Protein AF-A0A383A8U0-F1 (afdb_monomer_lite)

InterPro domains:
  IPR000089 Biotin/lipoyl attachment [PS50968] (1-50)
  IPR002930 Glycine cleavage system H-protein [PTHR11715] (1-50)
  IPR003016 2-oxo acid dehydrogenase, lipoyl-binding site [PS00189] (13-42)
  IPR011053 Single hybrid motif [SSF51230] (1-49)
  IPR033753 Glycine cleavage system H-protein/Simiate [PF01597] (1-50)
  IPR033753 Glycine cleavage system H-protein/Simiate [cd06848] (1-50)

Foldseek 3Di:
DADFDAKAAADQFDWAAAQDFGIWTDGPPDIDTDGDNHTDGRNDDDPVRD

Secondary structure (DSSP, 8-state):
-PPEEEEEPPPTT-EE-TTSEEEEEEETTEEEEEEPSS-EE-----GGG-

Structure (mmCIF, N/CA/C/O backbone):
data_AF-A0A383A8U0-F1
#
_entry.id   AF-A0A383A8U0-F1
#
loop_
_atom_site.group_PDB
_atom_site.id
_atom_site.type_symbol
_atom_site.label_atom_id
_atom_site.label_alt_id
_atom_site.label_comp_id
_atom_site.label_asym_id
_atom_site.label_entity_id
_atom_site.label_seq_id
_atom_site.pdbx_PDB_ins_code
_atom_site.Cartn_x
_atom_site.Cartn_y
_atom_site.Cartn_z
_atom_site.occupancy
_atom_site.B_iso_or_equiv
_atom_site.auth_seq_id
_atom_site.auth_comp_id
_atom_site.auth_asym_id
_atom_site.auth_atom_id
_atom_site.pdbx_PDB_model_num
ATOM 1 N N . MET A 1 1 ? -1.680 7.511 -20.228 1.00 55.53 1 MET A N 1
ATOM 2 C CA . MET A 1 1 ? -1.288 7.246 -18.831 1.00 55.53 1 MET A CA 1
ATOM 3 C C . MET A 1 1 ? -0.127 6.291 -18.959 1.00 55.53 1 MET A C 1
ATOM 5 O O . MET A 1 1 ? -0.332 5.241 -19.546 1.00 55.53 1 MET A O 1
ATOM 9 N N . GLY A 1 2 ? 1.085 6.787 -18.697 1.00 60.44 2 GLY A N 1
ATOM 10 C CA . GLY A 1 2 ? 2.326 6.093 -19.049 1.00 60.44 2 GLY A CA 1
ATOM 11 C C . GLY A 1 2 ? 2.412 4.709 -18.419 1.00 60.44 2 GLY A C 1
ATOM 12 O O . GLY A 1 2 ? 1.703 4.431 -17.455 1.00 60.44 2 GLY A O 1
ATOM 13 N N . ASP A 1 3 ? 3.261 3.866 -18.995 1.00 78.00 3 ASP A N 1
ATOM 14 C CA . ASP A 1 3 ? 3.472 2.500 -18.531 1.00 78.00 3 ASP A CA 1
ATOM 15 C C . ASP A 1 3 ? 3.862 2.506 -17.046 1.00 78.00 3 ASP A C 1
ATOM 17 O O . ASP A 1 3 ? 4.840 3.148 -16.643 1.00 78.00 3 ASP A O 1
ATOM 21 N N . ILE A 1 4 ? 3.032 1.847 -16.235 1.00 75.06 4 ILE A N 1
ATOM 22 C CA . ILE A 1 4 ? 3.274 1.651 -14.807 1.00 75.06 4 ILE A CA 1
ATOM 23 C C . ILE A 1 4 ? 4.349 0.577 -14.707 1.00 75.06 4 ILE A C 1
ATOM 25 O O . ILE A 1 4 ? 4.181 -0.513 -15.252 1.00 75.06 4 ILE 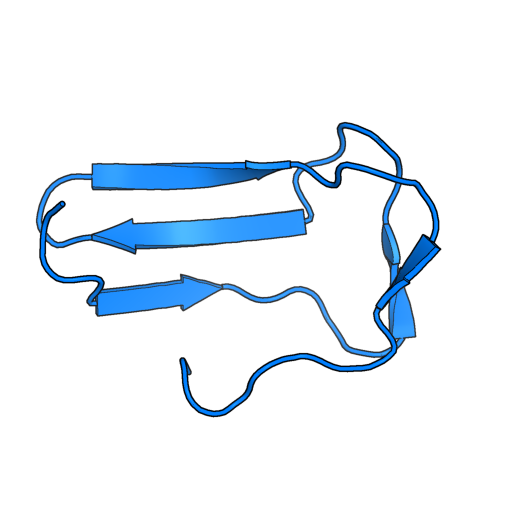A O 1
ATOM 29 N N . ILE A 1 5 ? 5.460 0.916 -14.063 1.00 79.50 5 ILE A N 1
ATOM 30 C CA . ILE A 1 5 ? 6.614 0.023 -13.917 1.00 79.50 5 ILE A CA 1
ATOM 31 C C . ILE A 1 5 ? 6.679 -0.583 -12.523 1.00 79.50 5 ILE A C 1
ATOM 33 O O . ILE A 1 5 ? 7.192 -1.689 -12.393 1.00 79.50 5 ILE A O 1
ATOM 37 N N . PHE A 1 6 ? 6.159 0.109 -11.507 1.00 79.31 6 PHE A N 1
ATOM 38 C CA . PHE A 1 6 ? 6.173 -0.391 -10.141 1.00 79.31 6 PHE A CA 1
ATOM 39 C C . PHE A 1 6 ? 5.044 0.213 -9.298 1.00 79.31 6 PHE A C 1
ATOM 41 O O . PHE A 1 6 ? 4.661 1.373 -9.490 1.00 79.31 6 PHE A O 1
ATOM 48 N N . ILE A 1 7 ? 4.511 -0.575 -8.364 1.00 83.38 7 ILE A N 1
ATOM 49 C CA . ILE A 1 7 ? 3.549 -0.123 -7.357 1.00 83.38 7 ILE A CA 1
ATOM 50 C C . ILE A 1 7 ? 4.004 -0.627 -5.988 1.00 83.38 7 ILE A C 1
ATOM 52 O O . ILE A 1 7 ? 4.119 -1.827 -5.764 1.00 83.38 7 ILE A O 1
ATOM 56 N N . GLU A 1 8 ? 4.210 0.299 -5.057 1.00 83.88 8 GLU A N 1
ATOM 57 C CA . GLU A 1 8 ? 4.465 -0.005 -3.654 1.00 83.88 8 GLU A CA 1
ATOM 58 C C . GLU A 1 8 ? 3.129 -0.120 -2.912 1.00 83.88 8 GLU A C 1
ATOM 60 O O . GLU A 1 8 ? 2.386 0.859 -2.773 1.00 83.88 8 GLU A O 1
ATOM 65 N N . PHE A 1 9 ? 2.810 -1.332 -2.461 1.00 81.06 9 PHE A N 1
ATOM 66 C CA . PHE A 1 9 ? 1.601 -1.619 -1.696 1.00 81.06 9 PHE A CA 1
ATOM 67 C C . PHE A 1 9 ? 1.865 -1.580 -0.180 1.00 81.06 9 PHE A C 1
ATOM 69 O O . PHE A 1 9 ? 2.955 -1.940 0.267 1.00 81.06 9 PHE A O 1
ATOM 76 N N . PRO A 1 10 ? 0.862 -1.202 0.634 1.00 81.31 10 PRO A N 1
ATOM 77 C CA . PRO A 1 10 ? 0.938 -1.311 2.087 1.00 81.31 10 PRO A CA 1
ATOM 78 C C . PRO A 1 10 ? 0.925 -2.779 2.515 1.00 81.31 10 PRO A C 1
ATOM 80 O O . PRO A 1 10 ? 0.477 -3.661 1.775 1.00 81.31 10 PRO A O 1
ATOM 83 N N . ASN A 1 11 ? 1.339 -3.046 3.752 1.00 82.19 11 ASN A N 1
ATOM 84 C CA . ASN A 1 11 ? 1.302 -4.406 4.275 1.00 82.19 11 ASN A CA 1
ATOM 85 C C . ASN A 1 11 ? -0.144 -4.896 4.428 1.00 82.19 11 ASN A C 1
ATOM 87 O O . ASN A 1 11 ? -1.029 -4.160 4.875 1.00 82.19 11 ASN A O 1
ATOM 91 N N . ILE A 1 12 ? -0.380 -6.173 4.111 1.00 83.50 12 ILE A N 1
ATOM 92 C CA . ILE A 1 12 ? -1.618 -6.846 4.515 1.00 83.50 12 ILE A CA 1
ATOM 93 C C . ILE A 1 12 ? -1.707 -6.765 6.043 1.00 83.50 12 ILE A C 1
ATOM 95 O O . ILE A 1 12 ? -0.712 -6.906 6.749 1.00 83.50 12 ILE A O 1
ATOM 99 N N . ASP A 1 13 ? -2.909 -6.505 6.538 1.00 84.94 13 ASP A N 1
ATOM 100 C CA . ASP A 1 13 ? -3.248 -6.224 7.927 1.00 84.94 13 ASP A CA 1
ATOM 101 C C . ASP A 1 13 ? -2.784 -4.871 8.498 1.00 84.94 13 ASP A C 1
ATOM 103 O O . ASP A 1 13 ? -3.024 -4.606 9.679 1.00 84.94 13 ASP A O 1
ATOM 107 N N . GLN A 1 14 ? -2.217 -3.980 7.684 1.00 85.12 14 GLN A N 1
ATOM 108 C CA . GLN A 1 14 ? -1.922 -2.611 8.104 1.00 85.12 14 GLN A CA 1
ATOM 109 C C . GLN A 1 14 ? -3.210 -1.787 8.264 1.00 85.12 14 GLN A C 1
ATOM 111 O O . GLN A 1 14 ? -4.125 -1.868 7.438 1.00 85.12 14 GLN A O 1
ATOM 116 N N . GLU A 1 15 ? -3.279 -0.987 9.328 1.00 87.00 15 GLU A N 1
ATOM 117 C CA . GLU A 1 15 ? -4.299 0.052 9.483 1.00 87.00 15 GLU A CA 1
ATOM 118 C C . GLU A 1 15 ? -3.875 1.289 8.687 1.00 87.00 15 GLU A C 1
ATOM 120 O O . GLU A 1 15 ? -2.745 1.758 8.807 1.00 87.00 15 GLU A O 1
ATOM 125 N N . ILE A 1 16 ? -4.774 1.774 7.839 1.00 88.44 16 ILE A N 1
ATOM 126 C CA . ILE A 1 16 ? -4.605 2.974 7.022 1.00 88.44 16 ILE A CA 1
ATOM 127 C C . ILE A 1 16 ? -5.685 3.975 7.404 1.00 88.44 16 I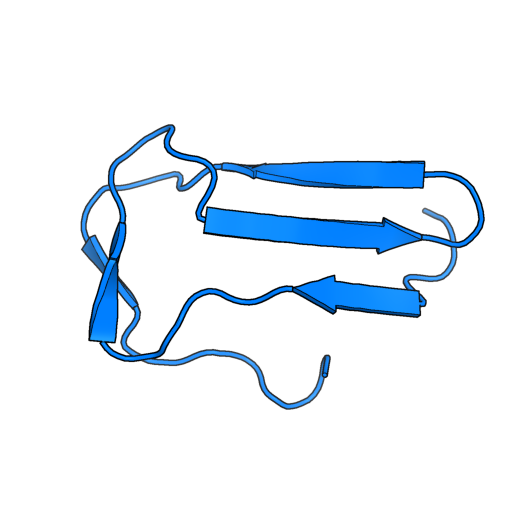LE A C 1
ATOM 129 O O . ILE A 1 16 ? -6.841 3.592 7.604 1.00 88.44 16 ILE A O 1
ATOM 133 N N . ASP A 1 17 ? -5.326 5.253 7.474 1.00 89.31 17 ASP A N 1
ATOM 134 C CA . ASP A 1 17 ? -6.260 6.327 7.786 1.00 89.31 17 ASP A CA 1
ATOM 135 C C . ASP A 1 17 ? -6.688 7.122 6.556 1.00 89.31 17 ASP A C 1
ATOM 137 O O . ASP A 1 17 ? -5.961 7.274 5.577 1.00 89.31 17 ASP A O 1
ATOM 141 N N . LYS A 1 18 ? -7.906 7.665 6.598 1.00 88.38 18 LYS A N 1
ATOM 142 C CA . LYS A 1 18 ? -8.443 8.486 5.517 1.00 88.38 18 LYS A CA 1
ATOM 143 C C . LYS A 1 18 ? -7.538 9.695 5.259 1.00 88.38 18 LYS A C 1
ATOM 145 O O . LYS A 1 18 ? -7.297 10.497 6.157 1.00 88.38 18 LYS A O 1
ATOM 15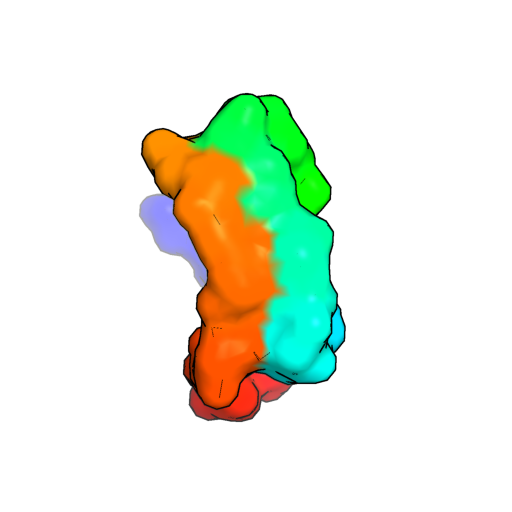0 N N . ASN A 1 19 ? -7.184 9.892 3.990 1.00 86.44 19 ASN A N 1
ATOM 151 C CA . ASN A 1 19 ? -6.230 10.884 3.484 1.00 86.44 19 ASN A CA 1
ATOM 152 C C . ASN A 1 19 ? -4.763 10.632 3.867 1.00 86.44 19 ASN A C 1
ATOM 154 O O . ASN A 1 19 ? -3.931 11.503 3.615 1.00 86.44 19 ASN A O 1
ATOM 158 N N . GLU A 1 20 ? -4.425 9.474 4.431 1.00 86.69 20 GLU A N 1
ATOM 159 C CA . GLU A 1 20 ? -3.030 9.083 4.619 1.00 86.69 20 GLU A CA 1
ATOM 160 C C . GLU A 1 20 ? -2.486 8.432 3.334 1.00 86.69 20 GLU A C 1
ATOM 162 O O . GLU A 1 20 ? -3.220 7.686 2.668 1.00 86.69 20 GLU A O 1
ATOM 167 N N . PRO A 1 21 ? -1.235 8.722 2.932 1.00 86.38 21 PRO A N 1
ATOM 168 C CA . PRO A 1 21 ? -0.587 7.988 1.856 1.00 86.38 21 PRO A CA 1
ATOM 169 C C . PRO A 1 21 ? -0.383 6.525 2.269 1.00 86.38 21 PRO A C 1
ATOM 171 O O . PRO A 1 21 ? 0.287 6.243 3.257 1.00 86.38 21 PRO A O 1
ATOM 174 N N . PHE A 1 22 ? -0.964 5.592 1.514 1.00 86.88 22 PHE A N 1
ATOM 175 C CA . PHE A 1 22 ? -0.866 4.153 1.794 1.00 86.88 22 PHE A CA 1
ATOM 176 C C . PHE A 1 22 ? 0.068 3.409 0.839 1.00 86.88 22 PHE A C 1
ATOM 178 O O . PHE A 1 22 ? 0.334 2.231 1.042 1.00 86.88 22 PHE A O 1
ATOM 185 N N . GLY A 1 23 ? 0.521 4.058 -0.227 1.00 86.94 23 GLY A N 1
ATOM 186 C CA . GLY A 1 23 ? 1.367 3.441 -1.235 1.00 86.94 23 GLY A CA 1
ATOM 187 C C . GLY A 1 23 ? 1.767 4.446 -2.298 1.00 86.94 23 GLY A C 1
ATOM 188 O O . GLY A 1 23 ? 1.261 5.571 -2.327 1.00 86.94 23 GLY A O 1
ATOM 189 N N . THR A 1 24 ? 2.645 4.022 -3.194 1.00 87.25 24 THR A N 1
ATOM 190 C CA . THR A 1 24 ? 3.207 4.884 -4.236 1.00 87.25 24 THR A CA 1
ATOM 191 C C . THR A 1 24 ? 3.173 4.146 -5.561 1.00 87.25 24 THR A C 1
ATOM 193 O O . THR A 1 24 ? 3.503 2.964 -5.619 1.00 87.25 24 THR A O 1
ATOM 196 N N . ILE A 1 25 ? 2.785 4.825 -6.640 1.00 87.00 25 ILE A N 1
ATOM 197 C CA . ILE A 1 25 ? 2.940 4.286 -7.993 1.00 87.00 25 ILE A CA 1
ATOM 198 C C . ILE A 1 25 ? 4.103 4.985 -8.682 1.00 87.00 25 ILE A C 1
ATOM 200 O O . ILE A 1 25 ? 4.203 6.217 -8.675 1.00 87.00 25 ILE A O 1
ATOM 204 N N . GLU A 1 26 ? 4.948 4.196 -9.330 1.00 85.88 26 GLU A N 1
ATOM 205 C CA . GLU A 1 26 ? 6.033 4.681 -10.164 1.00 85.88 26 GLU A CA 1
ATOM 206 C C . GLU A 1 26 ? 5.771 4.295 -11.625 1.00 85.88 26 GLU A C 1
ATOM 208 O O . GLU A 1 26 ? 5.561 3.139 -12.004 1.00 85.88 26 GLU A O 1
ATOM 213 N N . ALA A 1 27 ? 5.753 5.318 -12.467 1.00 86.06 27 ALA A N 1
ATOM 214 C CA . ALA A 1 27 ? 5.720 5.224 -13.912 1.00 86.06 27 ALA A CA 1
ATOM 215 C C . ALA A 1 27 ? 7.051 5.735 -14.469 1.00 86.06 27 ALA A C 1
ATOM 217 O O . ALA A 1 27 ? 7.743 6.527 -13.832 1.00 86.06 27 ALA A O 1
ATOM 218 N N . VAL A 1 28 ? 7.358 5.379 -15.719 1.00 84.38 28 VAL A N 1
ATOM 219 C CA . VAL A 1 28 ? 8.634 5.692 -16.408 1.00 84.38 28 VAL A CA 1
ATOM 220 C C . VAL A 1 28 ? 9.095 7.158 -16.275 1.00 84.38 28 VAL A C 1
ATOM 222 O O . VAL A 1 28 ? 10.282 7.450 -16.398 1.00 84.38 28 VAL A O 1
ATOM 225 N N . LYS A 1 29 ? 8.172 8.105 -16.066 1.00 84.69 29 LYS A N 1
ATOM 226 C CA . LYS A 1 29 ? 8.479 9.539 -15.905 1.00 84.69 29 LYS A CA 1
ATOM 227 C C . LYS A 1 29 ? 7.703 10.220 -14.778 1.00 84.69 29 LYS A C 1
ATOM 229 O O . LYS A 1 29 ? 7.649 11.450 -14.740 1.00 84.69 29 LYS A O 1
ATOM 234 N N . THR A 1 30 ? 7.003 9.472 -13.931 1.00 82.8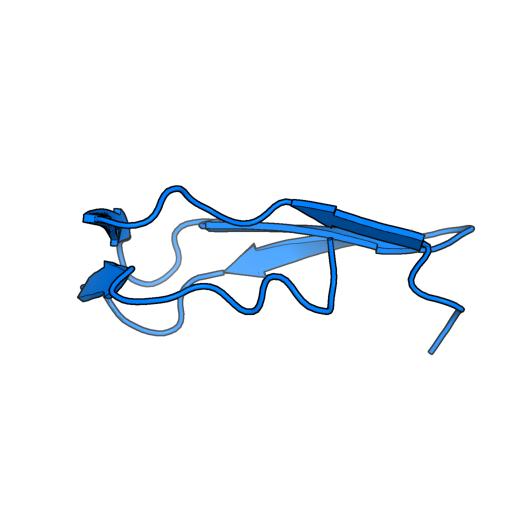1 30 THR A N 1
ATOM 235 C CA . THR A 1 30 ? 6.083 10.075 -12.959 1.00 82.81 30 THR A CA 1
ATOM 236 C C . THR A 1 30 ? 5.955 9.191 -11.740 1.00 82.81 30 THR A C 1
ATOM 238 O O . THR A 1 30 ? 5.637 8.018 -11.868 1.00 82.81 30 THR A O 1
ATOM 241 N N . VAL A 1 31 ? 6.143 9.790 -10.572 1.00 85.06 31 VAL A N 1
ATOM 242 C CA . VAL A 1 31 ? 5.814 9.180 -9.288 1.00 85.06 31 VAL A CA 1
ATOM 243 C C . VAL A 1 31 ? 4.541 9.847 -8.788 1.00 85.06 31 VAL A C 1
ATOM 245 O O . VAL A 1 31 ? 4.401 11.069 -8.913 1.00 85.06 31 VAL A O 1
ATOM 248 N N . ALA A 1 32 ? 3.601 9.059 -8.284 1.00 87.88 32 ALA A N 1
ATOM 249 C CA . ALA A 1 32 ? 2.388 9.577 -7.672 1.00 87.88 32 ALA A CA 1
ATOM 250 C C . ALA A 1 32 ? 2.041 8.790 -6.408 1.00 87.88 32 ALA A C 1
ATOM 252 O O . ALA A 1 32 ? 2.032 7.560 -6.413 1.00 87.88 32 ALA A O 1
ATOM 253 N N . ASP A 1 33 ? 1.705 9.521 -5.352 1.00 88.88 33 ASP A N 1
ATOM 254 C CA . ASP A 1 33 ? 1.301 8.945 -4.075 1.00 88.88 33 ASP A CA 1
ATOM 255 C C . ASP A 1 33 ? -0.179 8.540 -4.110 1.00 88.88 33 ASP A C 1
ATOM 257 O O . ASP A 1 33 ? -1.037 9.247 -4.658 1.00 88.88 33 ASP A O 1
ATOM 261 N N . LEU A 1 34 ? -0.491 7.397 -3.506 1.00 86.12 34 LEU A N 1
ATOM 262 C CA . LEU A 1 34 ? -1.847 6.896 -3.339 1.00 86.12 34 LEU A CA 1
ATOM 263 C C . LEU A 1 34 ? -2.359 7.260 -1.947 1.00 86.12 34 LEU A C 1
ATOM 265 O O . LEU A 1 34 ? -1.820 6.817 -0.938 1.00 86.12 34 LEU A O 1
ATOM 269 N N . PHE A 1 35 ? -3.446 8.024 -1.898 1.00 87.62 35 PHE A N 1
ATOM 270 C CA . PHE A 1 35 ? -4.093 8.434 -0.651 1.00 87.62 35 PHE A CA 1
ATOM 271 C C . PHE A 1 35 ? -5.297 7.554 -0.342 1.00 87.62 35 PHE A C 1
ATOM 273 O O . PHE A 1 35 ? -6.121 7.276 -1.220 1.00 87.62 35 PHE A O 1
ATOM 280 N N . ALA A 1 36 ? -5.425 7.137 0.916 1.00 88.00 36 ALA A N 1
ATOM 281 C CA . ALA A 1 36 ? -6.487 6.239 1.333 1.00 88.00 36 ALA A CA 1
ATOM 282 C C . ALA A 1 36 ? -7.829 6.995 1.357 1.00 88.00 36 ALA A C 1
ATOM 28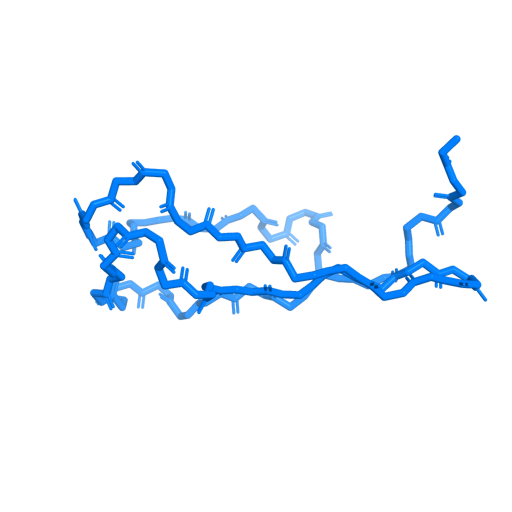4 O O . ALA A 1 36 ? -7.974 7.992 2.071 1.00 88.00 36 ALA A O 1
ATOM 285 N N . PRO A 1 37 ? -8.849 6.555 0.597 1.00 85.69 37 PRO A N 1
ATOM 286 C CA . PRO A 1 37 ? -10.136 7.253 0.543 1.00 85.69 37 PRO A CA 1
ATOM 287 C C . PRO A 1 37 ? -10.954 7.092 1.835 1.00 85.69 37 PRO A C 1
ATOM 289 O O . PRO A 1 37 ? -11.875 7.875 2.094 1.00 85.69 37 PRO A O 1
ATOM 292 N N . VAL A 1 38 ? -10.631 6.075 2.639 1.00 86.56 38 VAL A N 1
ATOM 293 C CA . VAL A 1 38 ? -11.305 5.702 3.887 1.00 86.56 38 VAL A CA 1
ATOM 294 C C . VAL A 1 38 ? -10.287 5.175 4.895 1.00 86.56 38 VAL A C 1
ATOM 296 O O . VAL A 1 38 ? -9.285 4.593 4.487 1.00 86.56 38 VAL A O 1
ATOM 299 N N . SER A 1 39 ? -10.570 5.341 6.190 1.00 90.38 39 SER A N 1
ATOM 300 C CA . SER A 1 39 ? -9.831 4.635 7.239 1.00 90.38 39 SER A CA 1
ATOM 301 C C . SER A 1 39 ? -10.292 3.181 7.290 1.00 90.38 39 SER A C 1
ATOM 303 O O . SER A 1 39 ? -11.495 2.907 7.212 1.00 90.38 39 SER A O 1
ATOM 305 N N . GLY A 1 40 ? -9.361 2.248 7.432 1.00 87.06 40 GLY A N 1
ATOM 306 C CA . GLY A 1 40 ? -9.670 0.828 7.502 1.00 87.06 40 GLY A CA 1
ATOM 307 C C . GLY A 1 40 ? -8.422 -0.037 7.565 1.00 87.06 40 GLY A C 1
ATOM 308 O O . GLY A 1 40 ? -7.304 0.451 7.670 1.00 87.06 40 GLY A O 1
ATOM 309 N N . LYS A 1 41 ? -8.625 -1.350 7.492 1.00 87.00 41 LYS A N 1
ATOM 310 C CA . LYS A 1 41 ? -7.541 -2.330 7.494 1.00 87.00 41 LYS A CA 1
ATOM 311 C C . LYS A 1 41 ? -7.352 -2.903 6.096 1.00 87.00 41 LYS A C 1
ATOM 313 O O . LYS A 1 41 ? -8.331 -3.293 5.452 1.00 87.00 41 LYS A O 1
ATOM 318 N N . VAL A 1 42 ? -6.107 -2.989 5.638 1.00 86.50 42 VAL A N 1
ATOM 319 C CA . VAL A 1 42 ? -5.762 -3.612 4.356 1.00 86.50 42 VAL A CA 1
ATOM 320 C C . VAL A 1 42 ? -5.945 -5.124 4.479 1.00 86.50 42 VAL A C 1
ATOM 322 O O . VAL A 1 42 ? -5.107 -5.818 5.033 1.00 86.50 42 VAL A O 1
ATOM 325 N N . ILE A 1 43 ? -7.054 -5.662 3.976 1.00 84.56 43 ILE A N 1
ATOM 326 C CA . ILE A 1 43 ? -7.333 -7.110 4.062 1.00 84.56 43 ILE A CA 1
ATOM 327 C C . ILE A 1 43 ? -6.694 -7.921 2.932 1.00 84.56 43 ILE A C 1
ATOM 329 O O . ILE A 1 43 ? -6.590 -9.142 3.019 1.00 84.56 43 ILE A O 1
ATOM 333 N N . LYS A 1 44 ? -6.353 -7.258 1.826 1.00 81.31 44 LYS A N 1
ATOM 334 C CA . LYS A 1 44 ? -5.858 -7.898 0.613 1.00 81.31 44 LYS A CA 1
ATOM 335 C C . LYS A 1 44 ? -5.215 -6.851 -0.284 1.00 81.31 44 LYS A C 1
ATOM 337 O O . LYS A 1 44 ? -5.800 -5.789 -0.491 1.00 81.31 44 LYS A O 1
ATOM 342 N N . ILE A 1 45 ? -4.067 -7.190 -0.852 1.00 81.62 45 ILE A N 1
ATOM 343 C CA . ILE A 1 45 ? -3.421 -6.425 -1.920 1.00 81.62 45 ILE A CA 1
ATOM 344 C C . ILE A 1 45 ? -3.511 -7.202 -3.234 1.00 81.62 45 ILE A C 1
ATOM 346 O O . ILE A 1 45 ? -3.781 -8.407 -3.245 1.00 81.62 45 ILE A O 1
ATOM 350 N N . ASN A 1 46 ? -3.358 -6.503 -4.355 1.00 78.88 46 ASN A N 1
ATOM 351 C CA . ASN A 1 46 ? -3.347 -7.140 -5.664 1.00 78.88 46 ASN A CA 1
ATOM 352 C C . ASN A 1 46 ? -1.904 -7.467 -6.066 1.00 78.88 46 ASN A C 1
ATOM 354 O O . ASN A 1 46 ? -1.272 -6.684 -6.764 1.00 78.88 46 ASN A O 1
ATOM 358 N N . GLU A 1 47 ? -1.427 -8.641 -5.650 1.00 67.12 47 GLU A N 1
ATOM 359 C CA . GLU A 1 47 ? -0.077 -9.175 -5.929 1.00 67.12 47 GLU A CA 1
ATOM 360 C C . GLU A 1 47 ? 0.222 -9.332 -7.434 1.00 67.12 47 GLU A C 1
ATOM 362 O O . GLU A 1 47 ? 1.363 -9.488 -7.838 1.00 67.12 47 GLU A O 1
ATOM 367 N N . THR A 1 48 ? -0.794 -9.267 -8.302 1.00 65.94 48 THR A N 1
ATOM 368 C CA . THR A 1 48 ? -0.608 -9.334 -9.767 1.00 65.94 48 THR A CA 1
ATOM 369 C C . THR A 1 48 ? 0.088 -8.090 -10.335 1.00 65.94 48 THR A C 1
ATOM 371 O O . THR A 1 48 ? 0.462 -8.079 -11.505 1.00 65.94 48 THR A O 1
ATOM 374 N N . LEU A 1 49 ? 0.171 -7.016 -9.546 1.00 62.94 49 LEU A N 1
ATOM 375 C CA . LEU A 1 49 ? 0.752 -5.730 -9.932 1.00 62.94 49 LEU A CA 1
ATOM 376 C C . LEU A 1 49 ? 2.118 -5.473 -9.268 1.00 62.94 49 LEU A C 1
ATOM 378 O O . LEU A 1 49 ? 2.611 -4.349 -9.364 1.00 62.94 49 LEU A O 1
ATOM 382 N N . GLU A 1 50 ? 2.668 -6.478 -8.580 1.00 53.19 50 GLU A N 1
ATOM 383 C CA . GLU A 1 50 ? 4.017 -6.476 -7.993 1.00 53.19 50 GLU A CA 1
ATOM 384 C C . GLU A 1 50 ? 5.098 -6.800 -9.040 1.00 53.19 50 GLU A C 1
ATOM 386 O O . GLU A 1 50 ? 4.840 -7.649 -9.931 1.00 53.19 50 GLU A O 1
#

Organism: NCBI:txid408172

Radius of gyration: 11.43 Å; chains: 1; bounding box: 20×20×28 Å

pLDDT: mean 82.0, std 8.58, range [53.19, 90.38]

Sequence (50 aa):
MGDIIFIEFPNIDQEI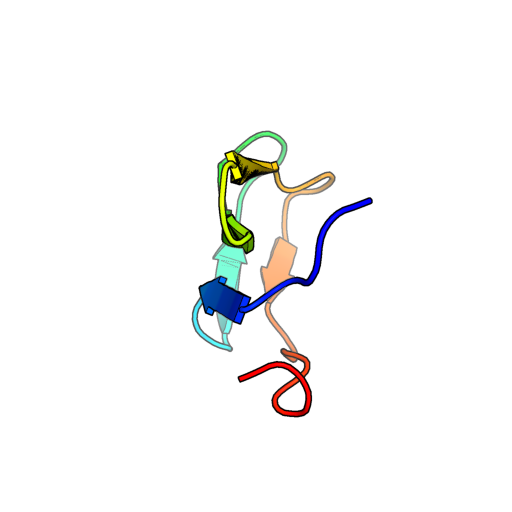DKNEPFGTIEAVKTVADLFAPVSGKVIKINETLE